Protein AF-A0A1G6CWG0-F1 (afdb_monomer)

pLDDT: mean 70.27, std 22.05, range [26.17, 96.38]

Secondary structure (DSSP, 8-state):
-HHHHHHHHHHHHHHHHHHHHHHHHHHHHHHHHHHHHHHHHHHTT--TTT--HHHHHHHHHHHHHHHHHHSPPP--GGG-S--TT------------------------S--TT--PEEPTTS-EE-TT-SB-TTT-PBPP-

Sequence (142 aa):
MKVFGTLSENFVDHLMTFFLVVGIIGVITAIAMGFACRAIVRGKGYPDNMNYGFIWGFFLGFIGLIVCLCKPVYYPPNNMYGGPGGPYYNGQPYGGQPYGGQPYYGRPFGPQPGSQDWYCSCGAANPPDTRICLYCGNTRRS

Radius of gyration: 25.75 Å; Cα contacts (8 Å, |Δi|>4): 113; chains: 1; bounding box: 68×35×73 Å

Solvent-accessible surface area (backbone atoms only — not comparable to full-atom values): 8956 Å² total; per-residue (Å²): 118,70,70,63,54,56,55,52,51,56,50,51,52,53,52,52,50,49,52,50,54,54,48,53,53,50,52,54,50,20,53,52,33,8,54,52,17,32,52,52,33,47,75,32,57,40,53,76,94,74,48,57,22,33,60,35,2,38,76,48,35,71,61,19,38,52,54,42,68,69,49,74,72,50,72,65,83,89,59,83,73,87,71,98,79,75,82,87,75,92,76,79,86,83,84,82,83,94,81,88,84,88,78,98,80,86,78,80,95,60,89,57,94,84,64,74,57,44,74,45,98,87,70,48,79,34,60,69,89,55,60,50,36,92,85,76,65,47,61,66,84,127

Foldseek 3Di:
DVVVVVVVVVVVVVVVVVCVVVVVVLQVQLQVQLVVQLVLLVLLVDDPVRRPRSVLCNPVPVRSNVVSVPDHRDDDPVPPDADPDDPDDDDDDPDDDDDDDDDDDDDHPDPDVPFPWDADPSRDTHGPPDQAPPRPRDGDDD

Mean predicted aligned error: 17.62 Å

Structure (mmCIF, N/CA/C/O backbone):
data_AF-A0A1G6CWG0-F1
#
_entry.id   AF-A0A1G6CWG0-F1
#
loop_
_atom_site.group_PDB
_atom_site.id
_atom_site.type_symbol
_atom_site.label_atom_id
_atom_site.label_alt_id
_atom_site.label_comp_id
_atom_site.label_asym_id
_atom_site.label_entity_id
_atom_site.label_seq_id
_atom_site.pdbx_PDB_ins_code
_atom_site.Cartn_x
_atom_site.Cartn_y
_atom_site.Cartn_z
_atom_site.occupancy
_atom_site.B_iso_or_equiv
_atom_site.auth_seq_id
_atom_site.auth_comp_id
_atom_site.auth_asym_id
_atom_site.auth_atom_id
_atom_site.pdbx_PDB_model_num
ATOM 1 N N . MET A 1 1 ? -34.241 2.742 39.035 1.00 57.12 1 MET A N 1
ATOM 2 C CA . MET A 1 1 ? -33.623 3.721 38.107 1.00 57.12 1 MET A CA 1
ATOM 3 C C . MET A 1 1 ? -32.105 3.562 37.957 1.00 57.12 1 MET A C 1
ATOM 5 O O . MET A 1 1 ? -31.639 3.719 36.843 1.00 57.12 1 MET A O 1
ATOM 9 N N . LYS A 1 2 ? -31.331 3.174 38.989 1.00 58.34 2 LYS A N 1
ATOM 10 C CA . LYS A 1 2 ? -29.860 2.992 38.879 1.00 58.34 2 LYS A CA 1
ATOM 11 C C . LYS A 1 2 ? -29.395 1.917 37.873 1.00 58.34 2 LYS A C 1
ATOM 13 O O . LYS A 1 2 ? -28.385 2.110 37.218 1.00 58.34 2 LYS A O 1
ATOM 18 N N . VAL A 1 3 ? -30.163 0.836 37.703 1.00 62.06 3 VAL A N 1
ATOM 19 C CA . VAL A 1 3 ? -29.828 -0.284 36.795 1.00 62.06 3 VAL A CA 1
ATOM 20 C C . VAL A 1 3 ? -29.830 0.125 35.313 1.00 62.06 3 VAL A C 1
ATOM 22 O O . VAL A 1 3 ? -29.043 -0.392 34.529 1.00 62.06 3 VAL A O 1
ATOM 25 N N . PHE A 1 4 ? -30.680 1.081 34.921 1.00 61.00 4 PHE A N 1
ATOM 26 C CA . PHE A 1 4 ? -30.731 1.564 33.537 1.00 61.00 4 PHE A CA 1
ATOM 27 C C . PHE A 1 4 ? -29.535 2.462 33.187 1.00 61.00 4 PHE A C 1
ATOM 29 O O . PHE A 1 4 ? -29.059 2.399 32.061 1.00 61.00 4 PHE A O 1
ATOM 36 N N . GLY A 1 5 ? -29.010 3.228 34.153 1.00 66.69 5 GLY A N 1
ATOM 37 C CA . GLY A 1 5 ? -27.812 4.056 33.957 1.00 66.69 5 GLY A CA 1
ATOM 38 C C . GLY A 1 5 ? -26.545 3.220 33.769 1.00 66.69 5 GLY A C 1
ATOM 39 O O . GLY A 1 5 ? -25.794 3.436 32.822 1.00 66.69 5 GLY A O 1
ATOM 40 N N . THR A 1 6 ? -26.364 2.178 34.585 1.00 71.88 6 THR A N 1
ATOM 41 C CA . THR A 1 6 ? -25.197 1.290 34.463 1.00 71.88 6 THR A CA 1
ATOM 42 C C . THR A 1 6 ? -25.207 0.493 33.158 1.00 71.88 6 THR A C 1
ATOM 44 O O . THR A 1 6 ? -24.154 0.244 32.584 1.00 71.88 6 THR A O 1
ATOM 47 N N . LEU A 1 7 ? -26.376 0.092 32.646 1.00 68.38 7 LEU A N 1
ATOM 48 C CA . LEU A 1 7 ? -26.462 -0.604 31.355 1.00 68.38 7 LEU A CA 1
ATOM 49 C C . LEU A 1 7 ? -26.092 0.308 30.175 1.00 68.38 7 LEU A C 1
ATOM 51 O O . LEU A 1 7 ? -25.404 -0.147 29.263 1.00 68.38 7 LEU A O 1
ATOM 55 N N . SER A 1 8 ? -26.506 1.581 30.196 1.00 81.06 8 SER A N 1
ATOM 56 C CA . SER A 1 8 ? -26.149 2.527 29.132 1.00 81.06 8 SER A CA 1
ATOM 57 C C . SER A 1 8 ? -24.663 2.884 29.126 1.00 81.06 8 SER A C 1
ATOM 59 O O . SER A 1 8 ? -24.083 2.993 28.052 1.00 81.06 8 SER A O 1
ATOM 61 N N . GLU A 1 9 ? -24.036 3.020 30.296 1.00 81.56 9 GLU A N 1
ATOM 62 C CA . GLU A 1 9 ? -22.608 3.357 30.406 1.00 81.56 9 GLU A CA 1
ATOM 63 C C . GLU A 1 9 ? -21.724 2.227 29.859 1.00 81.56 9 GLU A C 1
ATOM 65 O O . GLU A 1 9 ? -20.934 2.453 28.944 1.00 81.56 9 GLU A O 1
ATOM 70 N N . ASN A 1 10 ? -21.957 0.983 30.296 1.00 84.06 10 ASN A N 1
ATOM 71 C CA . ASN A 1 10 ? -21.221 -0.182 29.788 1.00 84.06 10 ASN A CA 1
ATOM 72 C C . ASN A 1 10 ? -21.396 -0.370 28.270 1.00 84.06 10 ASN A C 1
ATOM 74 O O . ASN A 1 10 ? -20.464 -0.764 27.570 1.00 84.06 10 ASN A O 1
ATOM 78 N N . PHE A 1 11 ? -22.590 -0.089 27.739 1.00 87.50 11 PHE A N 1
ATOM 79 C CA . PHE A 1 11 ? -22.840 -0.173 26.301 1.00 87.50 11 PHE A CA 1
ATOM 80 C C . PHE A 1 11 ? -22.026 0.860 25.509 1.00 87.50 11 PHE A C 1
ATOM 82 O O . PHE A 1 11 ? -21.415 0.510 24.497 1.00 87.50 11 PHE A O 1
ATOM 89 N N . VAL A 1 12 ? -21.990 2.115 25.968 1.00 89.38 12 VAL A N 1
ATOM 90 C CA . VAL A 1 12 ? -21.216 3.181 25.313 1.00 89.38 12 VAL A CA 1
ATOM 91 C C . VAL A 1 12 ? -19.720 2.872 25.368 1.00 89.38 12 VAL A C 1
ATOM 93 O O . VAL A 1 12 ? -19.049 2.993 24.344 1.00 89.38 12 VAL A O 1
ATOM 96 N N . ASP A 1 13 ? -19.209 2.387 26.498 1.00 89.75 13 ASP A N 1
ATOM 97 C CA . ASP A 1 13 ? -17.791 2.038 26.644 1.00 89.75 13 ASP A CA 1
ATOM 98 C C . ASP A 1 13 ? -17.370 0.899 25.706 1.00 89.75 13 ASP A C 1
ATOM 100 O O . ASP A 1 13 ? -16.331 0.976 25.038 1.00 89.75 13 ASP A O 1
ATOM 104 N N . HIS A 1 14 ? -18.195 -0.145 25.586 1.00 90.56 14 HIS A N 1
ATOM 105 C CA . HIS A 1 14 ? -17.943 -1.239 24.647 1.00 90.56 14 HIS A CA 1
ATOM 106 C C . HIS A 1 14 ? -18.012 -0.784 23.190 1.00 90.56 14 HIS A C 1
ATOM 108 O O . HIS A 1 14 ? -17.185 -1.204 22.378 1.00 90.56 14 HIS A O 1
ATOM 114 N N . LEU A 1 15 ? -18.952 0.101 22.859 1.00 92.50 15 LEU A N 1
ATOM 115 C CA . LEU A 1 15 ? -19.076 0.669 21.522 1.00 92.50 15 LEU A CA 1
ATOM 116 C C . LEU A 1 15 ? -17.854 1.530 21.157 1.00 92.50 15 LEU A C 1
ATOM 118 O O . LEU A 1 15 ? -17.292 1.377 20.072 1.00 92.50 15 LEU A O 1
ATOM 122 N N . MET A 1 16 ? -17.396 2.389 22.071 1.00 91.88 16 MET A N 1
ATOM 123 C CA . MET A 1 16 ? -16.196 3.213 21.869 1.00 91.88 16 MET A CA 1
ATOM 124 C C . MET A 1 16 ? -14.938 2.354 21.740 1.00 91.88 16 MET A C 1
ATOM 126 O O . MET A 1 16 ? -14.128 2.566 20.835 1.00 91.88 16 MET A O 1
ATOM 130 N N . THR A 1 17 ? -14.804 1.337 22.593 1.00 92.88 17 THR A N 1
ATOM 131 C CA . THR A 1 17 ? -13.696 0.374 22.533 1.00 92.88 17 THR A CA 1
ATOM 132 C C . THR A 1 17 ? -13.689 -0.377 21.203 1.00 92.88 17 THR A C 1
ATOM 134 O O . THR A 1 17 ? -12.634 -0.531 20.588 1.00 92.88 17 THR A O 1
ATOM 137 N N . PHE A 1 18 ? -14.856 -0.799 20.711 1.00 95.06 18 PHE A N 1
ATOM 138 C CA . PHE A 1 18 ? -14.983 -1.454 19.412 1.00 95.06 18 PHE A CA 1
ATOM 139 C C . PHE A 1 18 ? -14.497 -0.554 18.268 1.00 95.06 18 PHE A C 1
ATOM 141 O O . PHE A 1 18 ? -13.655 -0.978 17.475 1.00 95.06 18 PHE A O 1
ATOM 148 N N . PHE A 1 19 ? -14.958 0.700 18.208 1.00 95.31 19 PHE A N 1
ATOM 149 C CA . PHE A 1 19 ? -14.512 1.642 17.177 1.00 95.31 19 PHE A CA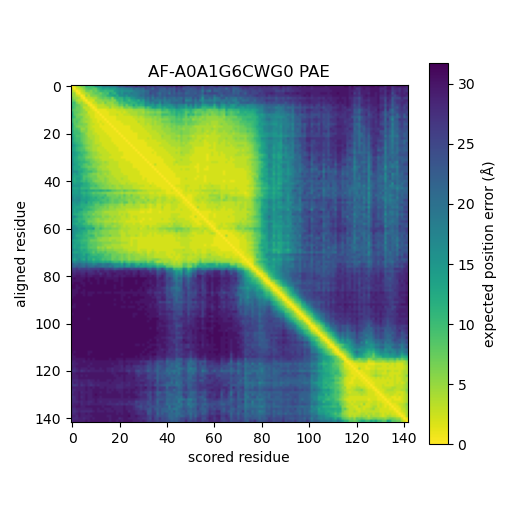 1
ATOM 150 C C . PHE A 1 19 ? -13.015 1.938 17.254 1.00 95.31 19 PHE A C 1
ATOM 152 O O . PHE A 1 19 ? -12.359 2.021 16.216 1.00 95.31 19 PHE A O 1
ATOM 159 N N . LEU A 1 20 ? -12.464 2.048 18.463 1.00 94.88 20 LEU A N 1
ATOM 160 C CA . LEU A 1 20 ? -11.034 2.254 18.671 1.00 94.88 20 LEU A CA 1
ATOM 161 C C . LEU A 1 20 ? -10.230 1.067 18.127 1.00 94.88 20 LEU A C 1
ATOM 163 O O . LEU A 1 20 ? -9.307 1.262 17.335 1.00 94.88 20 LEU A O 1
ATOM 167 N N . VAL A 1 21 ? -10.597 -0.162 18.498 1.00 96.12 21 VAL A N 1
ATOM 168 C CA . VAL A 1 21 ? -9.895 -1.377 18.053 1.00 96.12 21 VAL A CA 1
ATOM 169 C C . VAL A 1 21 ? -9.982 -1.537 16.534 1.00 96.12 21 VAL A C 1
ATOM 171 O O . VAL A 1 21 ? -8.957 -1.738 15.879 1.00 96.12 21 VAL A O 1
ATOM 174 N N . VAL A 1 22 ? -11.177 -1.392 15.954 1.00 95.94 22 VAL A N 1
ATOM 175 C CA . VAL A 1 22 ? -11.373 -1.464 14.496 1.00 95.94 22 VAL A CA 1
ATOM 176 C C . VAL A 1 22 ? -10.595 -0.356 13.783 1.00 95.94 22 VAL A C 1
ATOM 178 O O . VAL A 1 22 ? -9.967 -0.614 12.756 1.00 95.94 22 VAL A O 1
ATOM 181 N N . GLY A 1 23 ? -10.571 0.854 14.345 1.00 94.62 23 GLY A N 1
ATOM 182 C CA . GLY A 1 23 ? -9.798 1.978 13.825 1.00 94.62 23 GLY A CA 1
ATOM 183 C C . GLY A 1 23 ? -8.298 1.688 13.782 1.00 94.62 23 GLY A C 1
ATOM 184 O O . GLY A 1 23 ? -7.671 1.873 12.739 1.00 94.62 23 GLY A O 1
ATOM 185 N N . ILE A 1 24 ? -7.724 1.163 14.870 1.00 96.25 24 ILE A N 1
ATOM 186 C CA . ILE A 1 24 ? -6.301 0.788 14.926 1.00 96.25 24 ILE A CA 1
ATOM 187 C C . ILE A 1 24 ? -5.977 -0.285 13.882 1.00 96.25 24 ILE A C 1
ATOM 189 O O . ILE A 1 24 ? -5.016 -0.134 13.124 1.00 96.25 24 ILE A O 1
ATOM 193 N N . ILE A 1 25 ? -6.784 -1.347 13.805 1.00 96.19 25 ILE A N 1
ATOM 194 C CA . ILE A 1 25 ? -6.591 -2.421 12.819 1.00 96.19 25 ILE A CA 1
ATOM 195 C C . ILE A 1 25 ? -6.664 -1.860 11.392 1.00 96.19 25 ILE A C 1
ATOM 197 O O . ILE A 1 25 ? -5.835 -2.207 10.544 1.00 96.19 25 ILE A O 1
ATOM 201 N N . GLY A 1 26 ? -7.611 -0.954 11.134 1.00 94.00 26 GLY A N 1
ATOM 202 C CA . GLY A 1 26 ? -7.754 -0.265 9.854 1.00 94.00 26 GLY A CA 1
ATOM 203 C C . GLY A 1 26 ? -6.507 0.532 9.474 1.00 94.00 26 GLY A C 1
ATOM 204 O O . GLY A 1 26 ? -6.001 0.382 8.362 1.00 94.00 26 GLY A O 1
ATOM 205 N N . VAL A 1 27 ? -5.952 1.311 10.408 1.00 94.81 27 VAL A N 1
ATOM 206 C CA . VAL A 1 27 ? -4.726 2.098 10.187 1.00 94.81 27 VAL A CA 1
ATOM 207 C C . VAL A 1 27 ? -3.523 1.198 9.907 1.00 94.81 27 VAL A C 1
ATOM 209 O O . VAL A 1 27 ? -2.789 1.442 8.949 1.00 94.81 27 VAL A O 1
ATOM 212 N N . ILE A 1 28 ? -3.331 0.131 10.689 1.00 96.38 28 ILE A N 1
ATOM 213 C CA . ILE A 1 28 ? -2.234 -0.827 10.468 1.00 96.38 28 ILE A CA 1
ATOM 214 C C . ILE A 1 28 ? -2.352 -1.455 9.074 1.00 96.38 28 ILE A C 1
ATOM 216 O O . ILE A 1 28 ? -1.370 -1.522 8.331 1.00 96.38 28 ILE A O 1
ATOM 220 N N . THR A 1 29 ? -3.564 -1.863 8.694 1.00 94.38 29 THR A N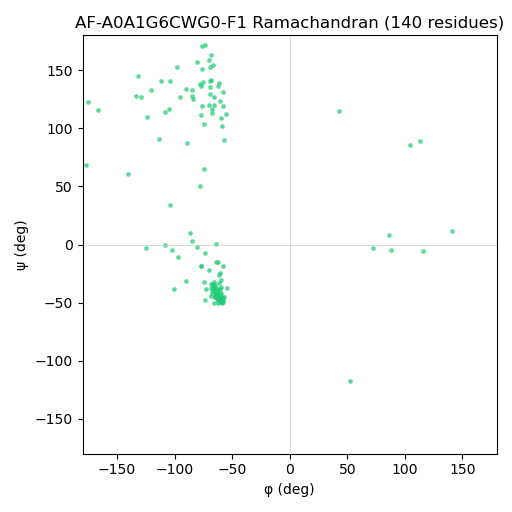 1
ATOM 221 C CA . THR A 1 29 ? -3.838 -2.465 7.383 1.00 94.38 29 THR A CA 1
ATOM 222 C C . THR A 1 29 ? -3.572 -1.477 6.245 1.00 94.38 29 THR A C 1
ATOM 224 O O . THR A 1 29 ? -2.940 -1.846 5.254 1.00 94.38 29 THR A O 1
ATOM 227 N N . ALA A 1 30 ? -3.979 -0.214 6.394 1.00 93.38 30 ALA A N 1
ATOM 228 C CA . ALA A 1 30 ? -3.718 0.845 5.419 1.00 93.38 30 ALA A CA 1
ATOM 229 C C . ALA A 1 30 ? -2.213 1.095 5.227 1.00 93.38 30 ALA A C 1
ATOM 231 O O . ALA A 1 30 ? -1.731 1.181 4.095 1.00 93.38 30 ALA A O 1
ATOM 232 N N . ILE A 1 31 ? -1.441 1.143 6.317 1.00 96.19 31 ILE A N 1
ATOM 233 C CA . ILE A 1 31 ? 0.020 1.298 6.260 1.00 96.19 31 ILE A CA 1
ATOM 234 C C . ILE A 1 31 ? 0.661 0.104 5.538 1.00 96.19 31 ILE A C 1
ATOM 236 O O . ILE A 1 31 ? 1.472 0.300 4.627 1.00 96.19 31 ILE A O 1
ATOM 240 N N . ALA A 1 32 ? 0.277 -1.125 5.898 1.00 95.50 32 ALA A N 1
ATOM 241 C CA . ALA A 1 32 ? 0.789 -2.341 5.267 1.00 95.50 32 ALA A CA 1
ATOM 242 C C . ALA A 1 32 ? 0.487 -2.375 3.757 1.00 95.50 32 ALA A C 1
ATOM 244 O O . ALA A 1 32 ? 1.386 -2.626 2.949 1.00 95.50 32 ALA A O 1
ATOM 245 N N . MET A 1 33 ? -0.748 -2.043 3.363 1.00 93.69 33 MET A N 1
ATOM 246 C CA . MET A 1 33 ? -1.151 -1.959 1.955 1.00 93.69 33 MET A CA 1
ATOM 247 C C . MET A 1 33 ? -0.397 -0.864 1.196 1.00 93.69 33 MET A C 1
ATOM 249 O O . MET A 1 33 ? 0.004 -1.081 0.049 1.00 93.69 33 MET A O 1
ATOM 253 N N . GLY A 1 34 ? -0.133 0.282 1.828 1.00 92.69 34 GLY A N 1
ATOM 254 C CA . GLY A 1 34 ? 0.708 1.332 1.258 1.00 92.69 34 GLY A CA 1
ATOM 255 C C . GLY A 1 34 ? 2.116 0.826 0.927 1.00 92.69 34 GLY A C 1
ATOM 256 O O . GLY A 1 34 ? 2.602 0.997 -0.196 1.00 92.69 34 GLY A O 1
ATOM 257 N N . PHE A 1 35 ? 2.779 0.144 1.863 1.00 94.75 35 PHE A N 1
ATOM 258 C CA . PHE A 1 35 ? 4.108 -0.421 1.601 1.00 94.75 35 PHE A CA 1
ATOM 259 C C . PHE A 1 35 ? 4.089 -1.507 0.518 1.00 94.75 35 PHE A C 1
ATOM 261 O O . PHE A 1 35 ? 4.963 -1.499 -0.354 1.00 94.75 35 PHE A O 1
ATOM 268 N N . ALA A 1 36 ? 3.078 -2.381 0.512 1.00 94.12 36 ALA A N 1
ATOM 269 C CA . ALA A 1 36 ? 2.918 -3.409 -0.517 1.00 94.12 36 ALA A CA 1
ATOM 270 C C . ALA A 1 36 ? 2.764 -2.795 -1.920 1.00 94.12 36 ALA A C 1
ATOM 272 O O . ALA A 1 36 ? 3.487 -3.156 -2.851 1.00 94.12 36 ALA A O 1
ATOM 273 N N . CYS A 1 37 ? 1.890 -1.799 -2.068 1.00 93.69 37 CYS A N 1
ATOM 274 C CA . CYS A 1 37 ? 1.674 -1.111 -3.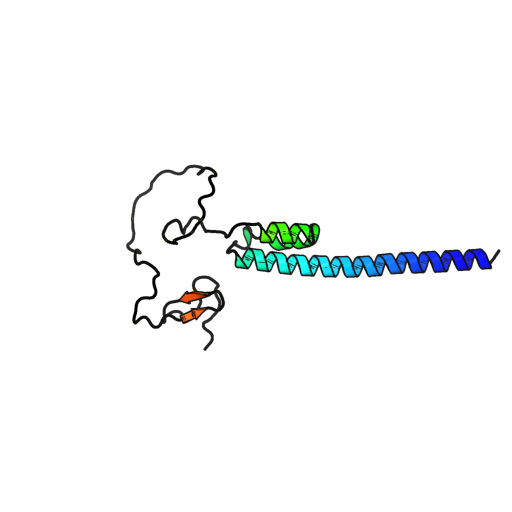339 1.00 93.69 37 CYS A CA 1
ATOM 275 C C . CYS A 1 37 ? 2.922 -0.347 -3.805 1.00 93.69 37 CYS A C 1
ATOM 277 O O . CYS A 1 37 ? 3.273 -0.395 -4.987 1.00 93.69 37 CYS A O 1
ATOM 279 N N . ARG A 1 38 ? 3.650 0.305 -2.886 1.00 88.75 38 ARG A N 1
ATOM 280 C CA . ARG A 1 38 ? 4.943 0.941 -3.194 1.00 88.75 38 ARG A CA 1
ATOM 281 C C . ARG A 1 38 ? 5.944 -0.075 -3.741 1.00 88.75 38 ARG A C 1
ATOM 283 O O . ARG A 1 38 ? 6.596 0.213 -4.744 1.00 88.75 38 ARG A O 1
ATOM 290 N N . ALA A 1 39 ? 6.052 -1.249 -3.118 1.00 89.06 39 ALA A N 1
ATOM 291 C CA . ALA A 1 39 ? 6.951 -2.310 -3.564 1.00 89.06 39 ALA A CA 1
ATOM 292 C C . ALA A 1 39 ? 6.584 -2.822 -4.968 1.00 89.06 39 ALA A C 1
ATOM 294 O O . ALA A 1 39 ? 7.465 -2.927 -5.820 1.00 89.06 39 ALA A O 1
ATOM 295 N N . ILE A 1 40 ? 5.294 -3.042 -5.245 1.00 87.31 40 ILE A N 1
ATOM 296 C CA . ILE A 1 40 ? 4.806 -3.471 -6.569 1.00 87.31 40 ILE A CA 1
ATOM 297 C C . ILE A 1 40 ? 5.164 -2.441 -7.645 1.00 87.31 40 ILE A C 1
ATOM 299 O O . ILE A 1 40 ? 5.710 -2.790 -8.690 1.00 87.31 40 ILE A O 1
ATOM 303 N N . VAL A 1 41 ? 4.889 -1.160 -7.392 1.00 85.50 41 VAL A N 1
ATOM 304 C CA . VAL A 1 41 ? 5.158 -0.090 -8.364 1.00 85.50 41 VAL A CA 1
ATOM 305 C C . VAL A 1 41 ? 6.668 0.123 -8.547 1.00 85.50 41 VAL A C 1
ATOM 307 O O . VAL A 1 41 ? 7.112 0.351 -9.670 1.00 85.50 41 VAL A O 1
ATOM 310 N N . ARG A 1 42 ? 7.484 -0.046 -7.494 1.00 82.00 42 ARG A N 1
ATOM 311 C CA . ARG A 1 42 ? 8.957 -0.045 -7.619 1.00 82.00 42 ARG A CA 1
ATOM 312 C C . ARG A 1 42 ? 9.456 -1.220 -8.458 1.00 82.00 42 ARG A C 1
ATOM 314 O O . ARG A 1 42 ? 10.308 -1.023 -9.317 1.00 82.00 42 ARG A O 1
ATOM 321 N N . GLY A 1 43 ? 8.892 -2.414 -8.267 1.00 78.19 43 GLY A N 1
ATOM 322 C CA . GLY A 1 43 ? 9.219 -3.599 -9.067 1.00 78.19 43 GLY A CA 1
ATOM 323 C C . GLY A 1 43 ? 8.924 -3.427 -10.560 1.00 78.19 43 GLY A C 1
ATOM 324 O O . GLY A 1 43 ? 9.570 -4.053 -11.391 1.00 78.19 43 GLY A O 1
ATOM 325 N N . LYS A 1 44 ? 8.001 -2.524 -10.911 1.00 78.12 44 LYS A N 1
ATOM 326 C CA . LYS A 1 44 ? 7.674 -2.156 -12.297 1.00 78.12 44 LYS A CA 1
ATOM 327 C C . LYS A 1 44 ? 8.587 -1.081 -12.898 1.00 78.12 44 LYS A C 1
ATOM 329 O O . LYS A 1 44 ? 8.332 -0.654 -14.019 1.00 78.12 44 LYS A O 1
ATOM 334 N N . GLY A 1 45 ? 9.611 -0.630 -12.172 1.00 74.75 45 GLY A N 1
ATOM 335 C CA . GLY A 1 45 ? 10.612 0.320 -12.667 1.00 74.75 45 GLY A CA 1
ATOM 336 C C . GLY A 1 45 ? 10.239 1.798 -12.533 1.00 74.75 45 GLY A C 1
ATOM 337 O O . GLY A 1 45 ? 10.956 2.641 -13.061 1.00 74.75 45 GLY A O 1
ATOM 338 N N . TYR A 1 46 ? 9.147 2.144 -11.838 1.00 79.12 46 TYR A N 1
ATOM 339 C CA . TYR A 1 46 ? 8.774 3.551 -11.653 1.00 79.12 46 TYR A CA 1
ATOM 340 C C . TYR A 1 46 ? 9.773 4.272 -10.736 1.00 79.12 46 TYR A C 1
ATOM 342 O O . TYR A 1 46 ? 10.009 3.793 -9.618 1.00 79.12 46 TYR A O 1
ATOM 350 N N . PRO A 1 47 ? 10.301 5.441 -11.149 1.00 81.06 47 PRO A N 1
ATOM 351 C CA . PRO A 1 47 ? 11.179 6.243 -10.308 1.00 81.06 47 PRO A CA 1
ATOM 352 C C . PRO A 1 47 ? 10.409 6.802 -9.105 1.00 81.06 47 PRO A C 1
ATOM 354 O O . PRO A 1 47 ? 9.190 6.977 -9.153 1.00 81.06 47 PRO A O 1
ATOM 357 N N . ASP A 1 48 ? 11.117 7.089 -8.011 1.00 80.31 48 ASP A N 1
ATOM 358 C CA . ASP A 1 48 ? 10.496 7.457 -6.731 1.00 80.31 48 ASP A CA 1
ATOM 359 C C . ASP A 1 48 ? 9.624 8.720 -6.803 1.00 80.31 48 ASP A C 1
ATOM 361 O O . ASP A 1 48 ? 8.612 8.800 -6.112 1.00 80.31 48 ASP A O 1
ATOM 365 N N . ASN A 1 49 ? 9.949 9.667 -7.685 1.00 83.06 49 ASN A N 1
ATOM 366 C CA . ASN A 1 49 ? 9.140 10.866 -7.923 1.00 83.06 49 ASN A CA 1
ATOM 367 C C . ASN A 1 49 ? 7.804 10.583 -8.640 1.00 83.06 49 ASN A C 1
ATOM 369 O O . ASN A 1 49 ? 6.884 11.389 -8.539 1.00 83.06 49 ASN A O 1
ATOM 373 N N . MET A 1 50 ? 7.685 9.456 -9.349 1.00 78.50 50 MET A N 1
ATOM 374 C CA . MET A 1 50 ? 6.462 9.014 -10.040 1.00 78.50 50 MET A CA 1
ATOM 375 C C . MET A 1 50 ? 5.795 7.812 -9.348 1.00 78.50 50 MET A C 1
ATOM 377 O O . MET A 1 50 ? 4.762 7.306 -9.805 1.00 78.50 50 MET A O 1
ATOM 381 N N . ASN A 1 51 ? 6.376 7.325 -8.249 1.00 85.56 51 ASN A N 1
ATOM 382 C CA . ASN A 1 51 ? 5.872 6.183 -7.504 1.00 85.56 51 ASN A CA 1
ATOM 383 C C . ASN A 1 51 ? 4.877 6.619 -6.426 1.00 85.56 51 ASN A C 1
ATOM 385 O O . ASN A 1 51 ? 5.206 6.788 -5.253 1.00 85.56 51 ASN A O 1
ATOM 389 N N . TYR A 1 52 ? 3.615 6.716 -6.826 1.00 87.75 52 TYR A N 1
ATOM 390 C CA . TYR A 1 52 ? 2.509 7.003 -5.913 1.00 87.75 52 TYR A CA 1
ATOM 391 C C . TYR A 1 52 ? 1.930 5.747 -5.241 1.00 87.75 52 TYR A C 1
ATOM 393 O O . TYR A 1 52 ? 0.874 5.826 -4.616 1.00 87.75 52 TYR A O 1
ATOM 401 N N . GLY A 1 53 ? 2.582 4.581 -5.368 1.00 89.00 53 GLY A N 1
ATOM 402 C CA . GLY A 1 53 ? 2.041 3.291 -4.921 1.00 89.00 53 GLY A CA 1
ATOM 403 C C . GLY A 1 53 ? 1.616 3.291 -3.452 1.00 89.00 53 GLY A C 1
ATOM 404 O O . GLY A 1 53 ? 0.562 2.760 -3.124 1.00 89.00 53 GLY A O 1
ATOM 405 N N . PHE A 1 54 ? 2.367 3.972 -2.583 1.00 91.81 54 PHE A N 1
ATOM 406 C CA . PHE A 1 54 ? 2.008 4.094 -1.168 1.00 91.81 54 PHE A CA 1
ATOM 407 C C . PHE A 1 54 ? 0.655 4.773 -0.946 1.00 91.81 54 PHE A C 1
ATOM 409 O O . PHE A 1 54 ? -0.169 4.264 -0.195 1.00 91.81 54 PHE A O 1
ATOM 416 N N . ILE A 1 55 ? 0.412 5.893 -1.624 1.00 91.38 55 ILE A N 1
ATOM 417 C CA . ILE A 1 55 ? -0.818 6.679 -1.468 1.00 91.38 55 ILE A CA 1
ATOM 418 C C . ILE A 1 55 ? -2.017 5.890 -2.001 1.00 91.38 55 ILE A C 1
ATOM 420 O O . ILE A 1 55 ? -3.055 5.846 -1.340 1.00 91.38 55 ILE A O 1
ATOM 424 N N . TRP A 1 56 ? -1.851 5.207 -3.142 1.00 89.25 56 TRP A N 1
ATOM 425 C CA . TRP A 1 56 ? -2.882 4.318 -3.681 1.00 89.25 56 TRP A CA 1
ATOM 426 C C . TRP A 1 56 ? -3.229 3.213 -2.676 1.00 89.25 56 TRP A C 1
ATOM 428 O O . TRP A 1 56 ? -4.398 3.040 -2.347 1.00 89.25 56 TRP A O 1
ATOM 438 N N . GLY A 1 57 ? -2.233 2.514 -2.128 1.00 91.12 57 GLY A N 1
ATOM 439 C CA . GLY A 1 57 ? -2.464 1.442 -1.155 1.00 91.12 57 GLY A CA 1
ATOM 440 C C . GLY A 1 57 ? -3.027 1.912 0.190 1.00 91.12 57 GLY A C 1
ATOM 441 O O . GLY A 1 57 ? -3.854 1.218 0.772 1.00 91.12 57 GLY A O 1
ATOM 442 N N . PHE A 1 58 ? -2.624 3.086 0.677 1.00 91.88 58 PHE A N 1
ATOM 443 C CA . PHE A 1 58 ? -3.038 3.595 1.987 1.00 91.88 58 PHE A CA 1
ATOM 444 C C . PHE A 1 58 ? -4.498 4.068 2.004 1.00 91.88 58 PHE A C 1
ATOM 446 O O . PHE A 1 58 ? -5.252 3.686 2.894 1.00 91.88 58 PHE A O 1
ATOM 453 N N . PHE A 1 59 ? -4.921 4.866 1.017 1.00 90.75 59 PHE A N 1
ATOM 454 C CA . PHE A 1 59 ? -6.268 5.457 1.020 1.00 90.75 59 PHE A CA 1
ATOM 455 C C . PHE A 1 59 ? -7.326 4.591 0.336 1.00 90.75 59 PHE A C 1
ATOM 457 O O . PHE A 1 59 ? -8.488 4.627 0.731 1.00 90.75 59 PHE A O 1
ATOM 464 N N . LEU A 1 60 ? -6.950 3.813 -0.684 1.00 90.94 60 LEU A N 1
ATOM 465 C CA . LEU A 1 60 ? -7.895 2.974 -1.433 1.00 90.94 60 LEU A CA 1
ATOM 466 C C . LEU A 1 60 ? -7.827 1.498 -1.025 1.00 90.94 60 LEU A C 1
ATOM 468 O O . LEU A 1 60 ? -8.610 0.691 -1.531 1.00 90.94 60 LEU A O 1
ATOM 472 N N . GLY A 1 61 ? -6.889 1.130 -0.144 1.00 90.25 61 GLY A N 1
ATOM 473 C CA . GLY A 1 61 ? -6.721 -0.232 0.354 1.00 90.25 61 GLY A CA 1
ATOM 474 C C . GLY A 1 61 ? -6.614 -1.242 -0.788 1.00 90.25 61 GLY A C 1
ATOM 475 O O . GLY A 1 61 ? -5.720 -1.176 -1.633 1.00 90.25 61 GLY A O 1
ATOM 476 N N . PHE A 1 62 ? -7.579 -2.159 -0.841 1.00 89.38 62 PHE A N 1
ATOM 477 C CA . PHE A 1 62 ? -7.638 -3.208 -1.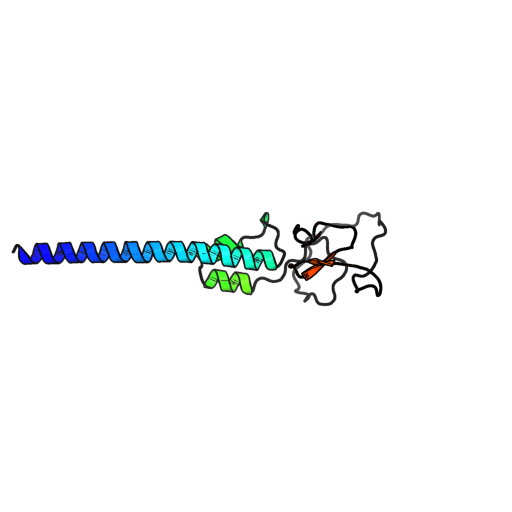856 1.00 89.38 62 PHE A CA 1
ATOM 478 C C . PHE A 1 62 ? -7.839 -2.675 -3.285 1.00 89.38 62 PHE A C 1
ATOM 480 O O . PHE A 1 62 ? -7.227 -3.182 -4.223 1.00 89.38 62 PHE A O 1
ATOM 487 N N . ILE A 1 63 ? -8.633 -1.616 -3.472 1.00 92.56 63 ILE A N 1
ATOM 488 C CA . ILE A 1 63 ? -8.807 -1.000 -4.797 1.00 92.56 63 ILE A CA 1
ATOM 489 C C . ILE A 1 63 ? -7.484 -0.383 -5.268 1.00 92.56 63 ILE A C 1
ATOM 491 O O . ILE A 1 63 ? -7.095 -0.541 -6.424 1.00 92.56 63 ILE A O 1
ATOM 495 N N . GLY A 1 64 ? -6.743 0.245 -4.353 1.00 90.75 64 GLY A N 1
ATOM 496 C CA . GLY A 1 64 ? -5.407 0.773 -4.622 1.00 90.75 64 GLY A CA 1
ATOM 497 C C . GLY A 1 64 ? -4.415 -0.305 -5.055 1.00 90.75 64 GLY A C 1
ATOM 498 O O . GLY A 1 64 ? -3.629 -0.085 -5.980 1.00 90.75 64 GLY A O 1
ATOM 499 N N . LEU A 1 65 ? -4.499 -1.491 -4.446 1.00 90.38 65 LEU A N 1
ATOM 500 C CA . LEU A 1 65 ? -3.710 -2.657 -4.837 1.00 90.38 65 LEU A CA 1
ATOM 501 C C . LEU A 1 65 ? -4.016 -3.093 -6.274 1.00 90.38 65 LEU A C 1
ATOM 503 O O . LEU A 1 65 ? -3.083 -3.263 -7.059 1.00 90.38 65 LEU A O 1
ATOM 507 N N . ILE A 1 66 ? -5.295 -3.212 -6.642 1.00 91.38 66 ILE A N 1
ATOM 508 C CA . ILE A 1 66 ? -5.702 -3.562 -8.014 1.00 91.38 66 ILE A CA 1
ATOM 509 C C . ILE A 1 66 ? -5.139 -2.545 -9.011 1.00 91.38 66 ILE A C 1
ATOM 511 O O . ILE A 1 66 ? -4.509 -2.933 -9.992 1.00 91.38 66 ILE A O 1
ATOM 515 N N . VAL A 1 67 ? -5.277 -1.245 -8.733 1.00 89.88 67 VAL A N 1
ATOM 516 C CA . VAL A 1 67 ? -4.723 -0.181 -9.589 1.00 89.88 67 VAL A CA 1
ATOM 517 C C . VAL A 1 67 ? -3.210 -0.341 -9.757 1.00 89.88 67 VAL A C 1
ATOM 519 O O . VAL A 1 67 ? -2.694 -0.273 -10.875 1.00 89.88 67 VAL A O 1
ATOM 522 N N . CYS A 1 68 ? -2.485 -0.612 -8.670 1.00 88.44 68 CYS A N 1
ATOM 523 C CA . CYS A 1 68 ? -1.040 -0.828 -8.720 1.00 88.44 68 CYS A CA 1
ATOM 524 C C . CYS A 1 68 ? -0.662 -2.086 -9.514 1.00 88.44 68 CYS A C 1
ATOM 526 O O . CYS A 1 68 ? 0.356 -2.071 -10.209 1.00 88.44 68 CYS A O 1
ATOM 528 N N . LEU A 1 69 ? -1.473 -3.147 -9.464 1.00 85.94 69 LEU A N 1
ATOM 529 C CA . LEU A 1 69 ? -1.282 -4.380 -10.236 1.00 85.94 69 LEU A CA 1
ATOM 530 C C . LEU A 1 69 ? -1.593 -4.197 -11.726 1.00 85.94 69 LEU A C 1
ATOM 532 O O . LEU A 1 69 ? -0.832 -4.697 -12.554 1.00 85.94 69 LEU A O 1
ATOM 536 N N . CYS A 1 70 ? -2.620 -3.427 -12.074 1.00 87.31 70 CYS A N 1
ATOM 537 C CA . CYS A 1 70 ? -2.983 -3.132 -13.462 1.00 87.31 70 CYS A CA 1
ATOM 538 C C . CYS A 1 70 ? -2.070 -2.087 -14.119 1.00 87.31 70 CYS A C 1
ATOM 540 O O . CYS A 1 70 ? -2.020 -1.993 -15.343 1.00 87.31 70 CYS A O 1
ATOM 542 N N . LYS A 1 71 ? -1.329 -1.301 -13.328 1.00 81.00 71 LYS A N 1
ATOM 543 C CA . LYS A 1 71 ? -0.390 -0.304 -13.855 1.00 81.00 71 LYS A CA 1
ATOM 544 C C . LYS A 1 71 ? 0.659 -0.976 -14.770 1.00 81.00 71 LYS A C 1
ATOM 546 O O . LYS A 1 71 ? 1.250 -1.970 -14.344 1.00 81.00 71 LYS A O 1
ATOM 551 N N . PRO A 1 72 ? 0.938 -0.474 -15.985 1.00 77.94 72 PRO A N 1
ATOM 552 C CA . PRO A 1 72 ? 1.913 -1.099 -16.880 1.00 77.94 72 PRO A CA 1
ATOM 553 C C . PRO A 1 72 ? 3.341 -0.970 -16.338 1.00 77.94 72 PRO A C 1
ATOM 555 O O . PRO A 1 72 ? 3.605 -0.144 -15.460 1.00 77.94 72 PRO A O 1
ATOM 558 N N . VAL A 1 73 ? 4.265 -1.774 -16.867 1.00 78.06 73 VAL A N 1
ATOM 559 C CA . VAL A 1 73 ? 5.706 -1.632 -16.600 1.00 78.06 73 VAL A CA 1
ATOM 560 C C . VAL A 1 73 ? 6.183 -0.273 -17.119 1.00 78.06 73 VAL A C 1
ATOM 562 O O . VAL A 1 73 ? 5.781 0.152 -18.202 1.00 78.06 73 VAL A O 1
ATOM 565 N N . TYR A 1 74 ? 6.996 0.431 -16.330 1.00 73.31 74 TYR A N 1
ATOM 566 C CA . TYR A 1 74 ? 7.555 1.721 -16.720 1.00 73.31 74 TYR A CA 1
ATOM 567 C C . TYR A 1 74 ? 8.816 1.518 -17.554 1.00 73.31 74 TYR A C 1
ATOM 569 O O . TYR A 1 74 ? 9.774 0.885 -17.108 1.00 73.31 74 TYR A O 1
ATOM 577 N N . TYR A 1 75 ? 8.821 2.114 -18.742 1.00 66.81 75 TYR A N 1
ATOM 578 C CA . TYR A 1 75 ? 9.999 2.214 -19.587 1.00 66.81 75 TYR A CA 1
ATOM 579 C C . TYR A 1 75 ? 10.465 3.669 -19.561 1.00 66.81 75 TYR A C 1
ATOM 581 O O . TYR A 1 75 ? 9.724 4.543 -20.019 1.00 66.81 75 TYR A O 1
ATOM 589 N N . PRO A 1 76 ? 11.650 3.962 -19.001 1.00 61.91 76 PRO A N 1
ATOM 590 C CA . PRO A 1 76 ? 12.170 5.316 -19.025 1.00 61.91 76 PRO A CA 1
ATOM 591 C C . PRO A 1 76 ? 12.362 5.754 -20.490 1.00 61.91 76 PRO A C 1
ATOM 593 O O . PRO A 1 76 ? 12.813 4.949 -21.309 1.00 61.91 76 PRO A O 1
ATOM 596 N N . PRO A 1 77 ? 12.017 7.003 -20.853 1.00 53.75 77 PRO A N 1
ATOM 597 C CA . PRO A 1 77 ? 12.057 7.496 -22.239 1.00 53.75 77 PRO A CA 1
ATOM 598 C C . PRO A 1 77 ? 13.448 7.406 -22.894 1.00 53.75 77 PRO A C 1
ATOM 600 O O . PRO A 1 77 ? 13.578 7.382 -24.113 1.00 53.75 77 PRO A O 1
ATOM 603 N N . ASN A 1 78 ? 14.491 7.275 -22.084 1.00 50.62 78 ASN A N 1
ATOM 604 C CA . ASN A 1 78 ? 15.877 7.042 -22.467 1.00 50.62 78 ASN A CA 1
ATOM 605 C C . ASN A 1 78 ? 16.158 5.602 -22.963 1.00 50.62 78 ASN A C 1
ATOM 607 O O . ASN A 1 78 ? 17.231 5.360 -23.507 1.00 50.62 78 ASN A O 1
ATOM 611 N N . ASN A 1 79 ? 15.198 4.674 -22.858 1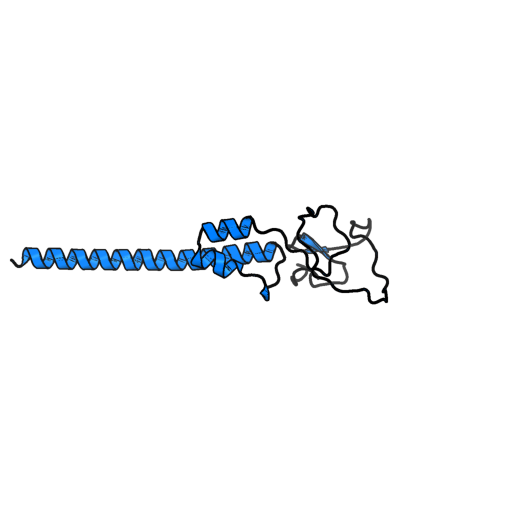.00 46.50 79 ASN A N 1
ATOM 612 C CA . ASN A 1 79 ? 15.292 3.287 -23.337 1.00 46.50 79 ASN A CA 1
ATOM 613 C C . ASN A 1 79 ? 14.507 3.046 -24.645 1.00 46.50 79 ASN A C 1
ATOM 615 O O . ASN A 1 79 ? 13.995 1.951 -24.874 1.00 46.50 79 ASN A O 1
ATOM 619 N N . MET A 1 80 ? 14.428 4.037 -25.543 1.00 41.31 80 MET A N 1
ATOM 620 C CA . MET A 1 80 ? 13.843 3.870 -26.890 1.00 41.31 80 MET A CA 1
ATOM 621 C C . MET A 1 80 ? 14.606 2.888 -27.807 1.00 41.31 80 MET A C 1
ATOM 623 O O . MET A 1 80 ? 14.176 2.656 -28.934 1.00 41.31 80 MET A O 1
ATOM 627 N N . TYR A 1 81 ? 15.696 2.268 -27.347 1.00 41.19 81 TYR A N 1
ATOM 628 C CA . TYR A 1 81 ? 16.401 1.217 -28.078 1.00 41.19 81 TYR A CA 1
ATOM 629 C C . TYR A 1 81 ? 16.526 -0.064 -27.245 1.00 41.19 81 TYR A C 1
ATOM 631 O O . TYR A 1 81 ? 17.329 -0.141 -26.322 1.00 41.19 81 TYR A O 1
ATOM 639 N N . GLY A 1 82 ? 15.788 -1.099 -27.656 1.00 44.09 82 GLY A N 1
ATOM 640 C CA . GLY A 1 82 ? 16.198 -2.491 -27.460 1.00 44.09 82 GLY A CA 1
ATOM 641 C C . GLY A 1 82 ? 15.485 -3.262 -26.350 1.00 44.09 82 GLY A C 1
ATOM 642 O O . GLY A 1 82 ? 16.017 -3.436 -25.262 1.00 44.09 82 GLY A O 1
ATOM 643 N N . GLY A 1 83 ? 14.330 -3.842 -26.674 1.00 37.06 83 GLY A N 1
ATOM 644 C CA . GLY A 1 83 ? 13.742 -4.935 -25.901 1.00 37.06 83 GLY A CA 1
ATOM 645 C C . GLY A 1 83 ? 12.604 -5.608 -26.677 1.00 37.06 83 GLY A C 1
ATOM 646 O O . GLY A 1 83 ? 11.612 -4.936 -26.963 1.00 37.06 83 GLY A O 1
ATOM 647 N N . PRO A 1 84 ? 12.712 -6.896 -27.057 1.00 36.66 84 PRO A N 1
ATOM 648 C CA . PRO A 1 84 ? 11.663 -7.577 -27.807 1.00 36.66 84 PRO A CA 1
ATOM 649 C C . PRO A 1 84 ? 10.492 -7.897 -26.868 1.00 36.66 84 PRO A C 1
ATOM 651 O O . PRO A 1 84 ? 10.576 -8.821 -26.065 1.00 36.66 84 PRO A O 1
ATOM 654 N N . GLY A 1 85 ? 9.406 -7.121 -26.952 1.00 42.16 85 GLY A N 1
ATOM 655 C CA . GLY A 1 85 ? 8.139 -7.469 -26.293 1.00 42.16 85 GLY A CA 1
ATOM 656 C C . GLY A 1 85 ? 7.335 -6.342 -25.642 1.00 42.16 85 GLY A C 1
ATOM 657 O O . GLY A 1 85 ? 6.396 -6.643 -24.912 1.00 42.16 85 GLY A O 1
ATOM 658 N N . GLY A 1 86 ? 7.652 -5.063 -25.866 1.00 41.03 86 GLY A N 1
ATOM 659 C CA . GLY A 1 86 ? 6.813 -3.971 -25.360 1.00 41.03 86 GLY A CA 1
ATOM 660 C C . GLY A 1 86 ? 5.473 -3.886 -26.112 1.00 41.03 86 GLY A C 1
ATOM 661 O O . GLY A 1 86 ? 5.497 -3.681 -27.327 1.00 41.03 86 GLY A O 1
ATOM 662 N N . PRO A 1 87 ? 4.304 -4.021 -25.453 1.00 36.94 87 PRO A N 1
ATOM 663 C CA . PRO A 1 87 ? 3.024 -3.761 -26.097 1.00 36.94 87 PRO A CA 1
ATOM 664 C C . PRO A 1 87 ? 2.925 -2.267 -26.409 1.00 36.94 87 PRO A C 1
ATOM 666 O O . PRO A 1 87 ? 2.860 -1.424 -25.515 1.00 36.94 87 PRO A O 1
ATOM 669 N N . TYR A 1 88 ? 2.920 -1.945 -27.699 1.00 37.00 88 TYR A N 1
ATOM 670 C CA . TYR A 1 88 ? 2.567 -0.630 -28.208 1.00 37.00 88 TYR A CA 1
ATOM 671 C C . TYR A 1 88 ? 1.138 -0.300 -27.762 1.00 37.00 88 TYR A C 1
ATOM 673 O O . TYR A 1 88 ? 0.178 -0.796 -28.347 1.00 37.00 88 TYR A O 1
ATOM 681 N N . TYR A 1 89 ? 0.987 0.538 -26.735 1.00 35.38 89 TYR A N 1
ATOM 682 C CA . TYR A 1 89 ? -0.272 1.230 -26.481 1.00 35.38 89 TYR A CA 1
ATOM 683 C C . TYR A 1 89 ? -0.133 2.693 -26.891 1.00 35.38 89 TYR A C 1
ATOM 685 O O . TYR A 1 89 ? 0.695 3.451 -26.392 1.00 35.38 89 TYR A O 1
ATOM 693 N N . ASN A 1 90 ? -0.944 3.013 -27.890 1.00 38.94 90 ASN A N 1
ATOM 694 C CA . ASN A 1 90 ? -1.097 4.272 -28.586 1.00 38.94 90 ASN A CA 1
ATOM 695 C C . ASN A 1 90 ? -1.530 5.390 -27.618 1.00 38.94 90 ASN A C 1
ATOM 697 O O . ASN A 1 90 ? -2.551 5.266 -26.945 1.00 38.94 90 ASN A O 1
ATOM 701 N N . GLY A 1 91 ? -0.746 6.468 -27.560 1.00 33.56 91 GLY A N 1
ATOM 702 C CA . GLY A 1 91 ? -1.023 7.652 -26.751 1.00 33.56 91 GLY A CA 1
ATOM 703 C C . GLY A 1 91 ? 0.029 8.743 -26.959 1.00 33.56 91 GLY A C 1
ATOM 704 O O . GLY A 1 91 ? 0.835 8.983 -26.075 1.00 33.56 91 GLY A O 1
ATOM 705 N N . GLN A 1 92 ? 0.031 9.327 -28.162 1.00 28.64 92 GLN A N 1
ATOM 706 C CA . GLN A 1 92 ? 0.560 10.648 -28.563 1.00 28.64 92 GLN A CA 1
ATOM 707 C C . GLN A 1 92 ? 1.940 11.118 -28.024 1.00 28.64 92 GLN A C 1
ATOM 709 O O . GLN A 1 92 ? 2.065 11.465 -26.850 1.00 28.64 92 GLN A O 1
ATOM 714 N N . PRO A 1 93 ? 2.959 11.300 -28.894 1.00 34.47 93 PRO A N 1
ATOM 715 C CA . PRO A 1 93 ? 4.180 12.007 -28.518 1.00 34.47 93 PRO A CA 1
ATOM 716 C C . PRO A 1 93 ? 3.932 13.525 -28.509 1.00 34.47 93 PRO A C 1
ATOM 718 O O . PRO A 1 93 ? 3.739 14.138 -29.560 1.00 34.47 93 PRO A O 1
ATOM 721 N N . TYR A 1 94 ? 3.951 14.148 -27.327 1.00 28.59 94 TYR A N 1
ATOM 722 C CA . TYR A 1 94 ? 4.144 15.597 -27.227 1.00 28.59 94 TYR A CA 1
ATOM 723 C C . TYR A 1 94 ? 5.566 15.934 -27.708 1.00 28.59 94 TYR A C 1
ATOM 725 O O . TYR A 1 94 ? 6.537 15.301 -27.296 1.00 28.59 94 TYR A O 1
ATOM 733 N N . GLY A 1 95 ? 5.644 16.867 -28.659 1.00 34.59 95 GLY A N 1
ATOM 734 C CA . GLY A 1 95 ? 6.752 17.039 -29.595 1.00 34.59 95 GLY A CA 1
ATOM 735 C C . GLY A 1 95 ? 8.083 17.559 -29.042 1.00 34.59 95 GLY A C 1
ATOM 736 O O . GLY A 1 95 ? 8.149 18.238 -28.021 1.00 34.59 95 GLY A O 1
ATOM 737 N N . GLY A 1 96 ? 9.139 17.282 -29.812 1.00 29.20 96 GLY A N 1
ATOM 738 C CA . GLY A 1 96 ? 10.478 17.860 -29.689 1.00 29.20 96 GLY A CA 1
ATOM 739 C C . GLY A 1 96 ? 11.389 17.386 -30.833 1.00 29.20 96 GLY A C 1
ATOM 740 O O . GLY A 1 96 ? 11.528 16.191 -31.052 1.00 29.20 96 GLY A O 1
ATOM 741 N N . GLN A 1 97 ? 11.936 18.336 -31.593 1.00 28.20 97 GLN A N 1
ATOM 742 C CA . GLN A 1 97 ? 12.688 18.217 -32.857 1.00 28.20 97 GLN A CA 1
ATOM 743 C C . GLN A 1 97 ? 14.155 17.722 -32.717 1.00 28.20 97 GLN A C 1
ATOM 745 O O . GLN A 1 97 ? 14.654 17.622 -31.597 1.00 28.20 97 GLN A O 1
ATOM 750 N N . PRO A 1 98 ? 14.859 17.402 -33.833 1.00 36.66 98 PRO A N 1
ATOM 751 C CA . PRO A 1 98 ? 16.071 16.583 -33.834 1.00 36.66 98 PRO A CA 1
ATOM 752 C C . PRO A 1 98 ? 17.329 17.414 -33.552 1.00 36.66 98 PRO A C 1
ATOM 754 O O . PRO A 1 98 ? 17.549 18.438 -34.193 1.00 36.66 98 PRO A O 1
ATOM 757 N N . TYR A 1 99 ? 18.196 16.947 -32.652 1.00 26.17 99 TYR A N 1
ATOM 758 C CA . TYR A 1 99 ? 19.552 17.483 -32.511 1.00 26.17 99 TYR A CA 1
ATOM 759 C C . TYR A 1 99 ? 20.577 16.350 -32.526 1.00 26.17 99 TYR A C 1
ATOM 761 O O . TYR A 1 99 ? 20.433 15.346 -31.832 1.00 26.17 99 TYR A O 1
ATOM 769 N N . GLY A 1 100 ? 21.552 16.504 -33.424 1.00 29.27 100 GLY A N 1
ATOM 770 C CA . GLY A 1 100 ? 22.512 15.487 -33.831 1.00 29.27 100 GLY A CA 1
ATOM 771 C C . GLY A 1 100 ? 23.603 15.155 -32.814 1.00 29.27 100 GLY A C 1
ATOM 772 O O . GLY A 1 100 ? 23.788 15.834 -31.810 1.00 29.27 100 GLY A O 1
ATOM 773 N N . GLY A 1 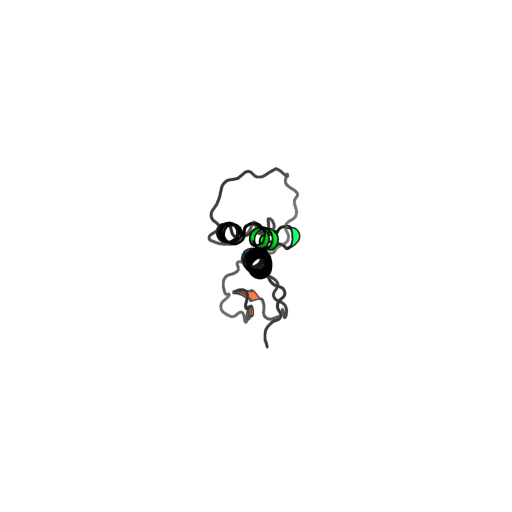101 ? 24.356 14.105 -33.156 1.00 30.61 101 GLY A N 1
ATOM 774 C CA . GLY A 1 101 ? 25.555 13.650 -32.451 1.00 30.61 101 GLY A CA 1
ATOM 775 C C . GLY A 1 101 ? 25.370 12.283 -31.790 1.00 30.61 101 GLY A C 1
ATOM 776 O O . GLY A 1 101 ? 24.986 12.198 -30.631 1.00 30.61 101 GLY A O 1
ATOM 777 N N . GLN A 1 102 ? 25.653 11.202 -32.521 1.00 34.31 102 GLN A N 1
ATOM 778 C CA . GLN A 1 102 ? 25.751 9.844 -31.970 1.00 34.31 102 GLN A CA 1
ATOM 779 C C . GLN A 1 102 ? 27.066 9.666 -31.189 1.00 34.31 102 GLN A C 1
ATOM 781 O O . GLN A 1 102 ? 28.121 10.030 -31.711 1.00 34.31 102 GLN A O 1
ATOM 786 N N . PRO A 1 103 ? 27.048 8.974 -30.036 1.00 31.72 103 PRO A N 1
ATOM 787 C CA . PRO A 1 103 ? 28.165 8.127 -29.639 1.00 31.72 103 PRO A CA 1
ATOM 788 C C . PRO A 1 103 ? 27.790 6.641 -29.663 1.00 31.72 103 PRO A C 1
ATOM 790 O O . PRO A 1 103 ? 26.701 6.208 -29.294 1.00 31.72 103 PRO A O 1
ATOM 793 N N . TYR A 1 104 ? 28.769 5.877 -30.118 1.00 33.50 104 TYR A N 1
ATOM 794 C CA . TYR A 1 104 ? 28.829 4.442 -30.349 1.00 33.50 104 TYR A CA 1
ATOM 795 C C . TYR A 1 104 ? 28.524 3.599 -29.092 1.00 33.50 104 TYR A C 1
ATOM 797 O O . TYR A 1 104 ? 29.437 3.245 -28.358 1.00 33.50 104 TYR A O 1
ATOM 805 N N . TYR A 1 105 ? 27.261 3.240 -28.841 1.00 33.31 105 TYR A N 1
ATOM 806 C CA . TYR A 1 105 ? 26.889 2.228 -27.833 1.00 33.31 105 TYR A CA 1
ATOM 807 C C . TYR A 1 105 ? 25.749 1.340 -28.343 1.00 33.31 105 TYR A C 1
ATOM 809 O O . TYR A 1 105 ? 24.652 1.288 -27.799 1.00 33.31 105 TYR A O 1
ATOM 817 N N . GLY A 1 106 ? 26.016 0.641 -29.444 1.00 39.44 106 GLY A N 1
ATOM 818 C CA . GLY A 1 106 ? 25.151 -0.411 -29.963 1.00 39.44 106 GLY A CA 1
ATOM 819 C C . GLY A 1 106 ? 25.847 -1.760 -29.867 1.00 39.44 106 GLY A C 1
ATOM 820 O O . GLY A 1 106 ? 26.523 -2.160 -30.811 1.00 39.44 106 GLY A O 1
ATOM 821 N N . ARG A 1 107 ? 25.668 -2.494 -28.764 1.00 39.38 107 ARG A N 1
ATOM 822 C CA . ARG A 1 107 ? 25.764 -3.961 -28.811 1.00 39.38 107 ARG A CA 1
ATOM 823 C C . ARG A 1 107 ? 24.586 -4.593 -28.057 1.00 39.38 107 ARG A C 1
ATOM 825 O O . ARG A 1 107 ? 24.318 -4.193 -26.929 1.00 39.38 107 ARG A O 1
ATOM 832 N N . PRO A 1 108 ? 23.855 -5.528 -28.691 1.00 40.22 108 PRO A N 1
ATOM 833 C CA . PRO A 1 108 ? 22.623 -6.102 -28.159 1.00 40.22 108 PRO A CA 1
ATOM 834 C C . PRO A 1 108 ? 22.880 -6.990 -26.933 1.00 40.22 108 PRO A C 1
ATOM 836 O O . PRO A 1 108 ? 23.791 -7.818 -26.929 1.00 40.22 108 PRO A O 1
ATOM 839 N N . PHE A 1 109 ? 22.034 -6.820 -25.913 1.00 46.97 109 PHE A N 1
ATOM 840 C CA . PHE A 1 109 ? 21.994 -7.577 -24.658 1.00 46.97 109 PHE A CA 1
ATOM 841 C C . PHE A 1 109 ? 21.413 -8.987 -24.862 1.00 46.97 109 PHE A C 1
ATOM 843 O O . PHE A 1 109 ? 20.336 -9.316 -24.369 1.00 46.97 109 PHE A O 1
ATOM 850 N N . GLY A 1 110 ? 22.112 -9.820 -25.629 1.00 44.00 110 GLY A N 1
ATOM 851 C CA . GLY A 1 110 ? 21.991 -11.275 -25.528 1.00 44.00 110 GLY A CA 1
ATOM 852 C C . GLY A 1 110 ? 23.133 -11.818 -24.664 1.00 44.00 110 GLY A C 1
ATOM 853 O O . GLY A 1 110 ? 24.190 -11.182 -24.634 1.00 44.00 110 GLY A O 1
ATOM 854 N N . PRO A 1 111 ? 22.969 -12.964 -23.976 1.00 39.28 111 PRO A N 1
ATOM 855 C CA . PRO A 1 111 ? 24.091 -13.627 -23.320 1.00 39.28 111 PRO A CA 1
ATOM 856 C C . PRO A 1 111 ? 25.171 -13.878 -24.374 1.00 39.28 111 PRO A C 1
ATOM 858 O O . PRO A 1 111 ? 24.957 -14.63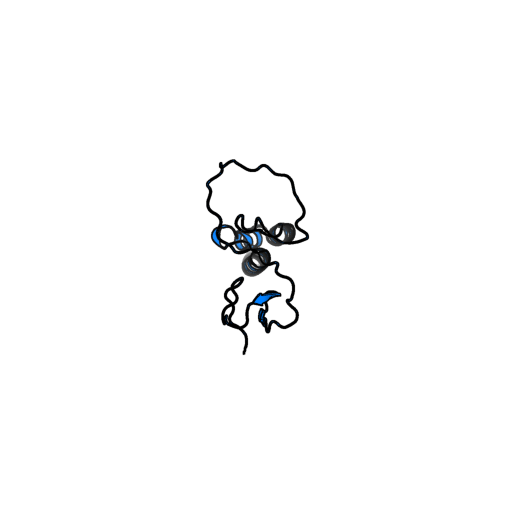0 -25.327 1.00 39.28 111 PRO A O 1
ATOM 861 N N . GLN A 1 112 ? 26.306 -13.193 -24.250 1.00 44.59 112 GLN A N 1
ATOM 862 C CA . GLN A 1 112 ? 27.444 -13.442 -25.120 1.00 44.59 112 GLN A CA 1
ATOM 863 C C . GLN A 1 112 ? 28.083 -14.742 -24.625 1.00 44.59 112 GLN A C 1
ATOM 865 O O . GLN A 1 112 ? 28.479 -14.817 -23.461 1.00 44.59 112 GLN A O 1
ATOM 870 N N . PRO A 1 113 ? 28.149 -15.801 -25.451 1.00 36.84 113 PRO A N 1
ATOM 871 C CA . PRO A 1 113 ? 28.762 -17.053 -25.032 1.00 36.84 113 PRO A CA 1
ATOM 872 C C . PRO A 1 113 ? 30.228 -16.778 -24.671 1.00 36.84 113 PRO A C 1
ATOM 874 O O . PRO A 1 113 ? 31.032 -16.472 -25.549 1.00 36.84 113 PRO A O 1
ATOM 877 N N . GLY A 1 114 ? 30.556 -16.826 -23.377 1.00 49.97 114 GLY A N 1
ATOM 878 C CA . GLY A 1 114 ? 31.902 -16.560 -22.859 1.00 49.97 114 GLY A CA 1
ATOM 879 C C . GLY A 1 114 ? 32.056 -15.333 -21.949 1.00 49.97 114 GLY A C 1
ATOM 880 O O . GLY A 1 114 ? 33.141 -15.165 -21.393 1.00 49.97 114 GLY A O 1
ATOM 881 N N . SER A 1 115 ? 31.026 -14.501 -21.739 1.00 55.34 115 SER A N 1
ATOM 882 C CA . SER A 1 115 ? 31.089 -13.412 -20.748 1.00 55.34 115 SER A CA 1
ATOM 883 C C . SER A 1 115 ? 30.718 -13.910 -19.341 1.00 55.34 115 SER A C 1
ATOM 885 O O . SER A 1 115 ? 29.684 -14.544 -19.138 1.00 55.34 115 SER A O 1
ATOM 887 N N . GLN A 1 116 ? 31.571 -13.646 -18.340 1.00 64.06 116 GLN A N 1
ATOM 888 C CA . GLN A 1 116 ? 31.313 -13.961 -16.921 1.00 64.06 116 GLN A CA 1
ATOM 889 C C . GLN A 1 116 ? 30.366 -12.935 -16.274 1.00 64.06 116 GLN A C 1
ATOM 891 O O . GLN A 1 116 ? 30.665 -12.358 -15.226 1.00 64.06 116 GLN A O 1
ATOM 896 N N . ASP A 1 117 ? 29.233 -12.668 -16.912 1.00 71.81 117 ASP A N 1
ATOM 897 C CA . ASP A 1 117 ? 28.257 -11.713 -16.396 1.00 71.81 117 ASP A CA 1
ATOM 898 C C . ASP A 1 117 ? 27.594 -12.274 -15.127 1.00 71.81 117 ASP A C 1
ATOM 900 O O . ASP A 1 117 ? 27.303 -13.471 -15.030 1.00 71.81 117 ASP A O 1
ATOM 904 N N . TRP A 1 118 ? 27.360 -11.421 -14.126 1.00 78.00 118 TRP A N 1
ATOM 905 C CA . TRP A 1 118 ? 26.689 -11.822 -12.889 1.00 78.00 118 TRP A CA 1
ATOM 906 C C . TRP A 1 118 ? 25.241 -11.337 -12.868 1.00 78.00 118 TRP A C 1
ATOM 908 O O . TRP A 1 118 ? 24.918 -10.216 -13.267 1.00 78.00 118 TRP A O 1
ATOM 918 N N . TYR A 1 119 ? 24.354 -12.190 -12.361 1.00 79.81 119 TYR A N 1
ATOM 919 C CA . TYR A 1 119 ? 22.927 -11.900 -12.287 1.00 79.81 119 TYR A CA 1
ATOM 920 C C . TYR A 1 119 ? 22.562 -11.336 -10.919 1.00 79.81 119 TYR A C 1
ATOM 922 O O . TYR A 1 119 ? 22.868 -11.913 -9.874 1.00 79.81 119 TYR A O 1
ATOM 930 N N . CYS A 1 120 ? 21.901 -10.183 -10.925 1.00 78.25 120 CYS A N 1
ATOM 931 C CA . CYS A 1 120 ? 21.392 -9.554 -9.719 1.00 78.25 120 CYS A CA 1
ATOM 932 C C . CYS A 1 120 ? 20.061 -10.189 -9.291 1.00 78.25 120 CYS A C 1
ATOM 934 O O . CYS A 1 120 ? 19.305 -10.700 -10.113 1.00 78.25 120 CYS A O 1
ATOM 936 N N . SER A 1 121 ? 19.714 -10.079 -8.007 1.00 74.31 121 SER A N 1
ATOM 937 C CA . SER A 1 121 ? 18.424 -10.535 -7.472 1.00 74.31 121 SER A CA 1
ATOM 938 C C . SER A 1 121 ? 17.210 -9.810 -8.068 1.00 74.31 121 SER A C 1
ATOM 940 O O . SER A 1 121 ? 16.090 -10.277 -7.905 1.00 74.31 121 SER A O 1
ATOM 942 N N . CYS A 1 122 ? 17.412 -8.673 -8.743 1.00 65.81 122 CYS A N 1
ATOM 943 C CA . CYS A 1 122 ? 16.374 -8.007 -9.534 1.00 65.81 122 CYS A CA 1
ATOM 944 C C . CYS A 1 122 ? 16.174 -8.627 -10.933 1.00 65.81 122 CYS A C 1
ATOM 946 O O . CYS A 1 122 ? 15.333 -8.148 -11.685 1.00 65.81 122 CYS A O 1
ATOM 948 N N . GLY A 1 123 ? 16.959 -9.648 -11.296 1.00 65.94 123 GLY A N 1
ATOM 949 C CA . GLY A 1 123 ? 16.929 -10.313 -12.600 1.00 65.94 123 GLY A CA 1
ATOM 950 C C . GLY A 1 123 ? 17.826 -9.681 -13.670 1.00 65.94 123 GLY A C 1
ATOM 951 O O . GLY A 1 123 ? 17.940 -10.236 -14.758 1.00 65.94 123 GLY A O 1
ATOM 952 N N . ALA A 1 124 ? 18.487 -8.553 -13.387 1.00 70.88 124 ALA A N 1
ATOM 953 C CA . ALA A 1 124 ? 19.378 -7.898 -14.346 1.00 70.88 124 ALA A CA 1
ATOM 954 C C . ALA A 1 124 ? 20.738 -8.608 -14.451 1.00 70.88 124 ALA A C 1
ATOM 956 O O . A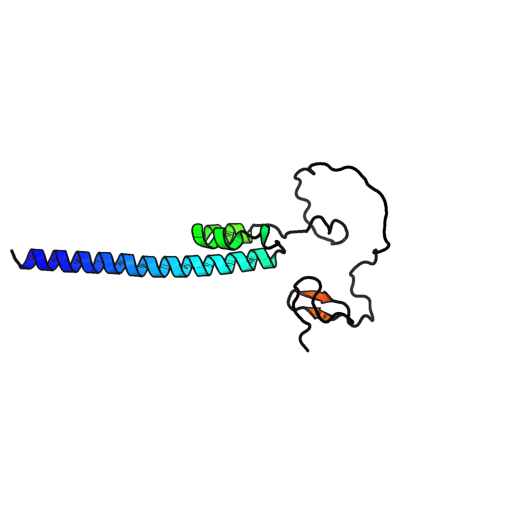LA A 1 124 ? 21.353 -8.926 -13.429 1.00 70.88 124 ALA A O 1
ATOM 957 N N . ALA A 1 125 ? 21.231 -8.784 -15.678 1.00 74.00 125 ALA A N 1
ATOM 958 C CA . ALA A 1 125 ? 22.616 -9.158 -15.947 1.00 74.00 125 ALA A CA 1
ATOM 959 C C . ALA A 1 125 ? 23.525 -7.930 -15.808 1.00 74.00 125 ALA A C 1
ATOM 961 O O . ALA A 1 125 ? 23.169 -6.834 -16.246 1.00 74.00 125 ALA A O 1
ATOM 962 N N . ASN A 1 126 ? 24.686 -8.106 -15.186 1.00 75.19 126 ASN A N 1
ATOM 963 C CA . ASN A 1 126 ? 25.669 -7.048 -14.982 1.00 75.19 126 ASN A CA 1
ATOM 964 C C . ASN A 1 126 ? 27.054 -7.556 -15.398 1.00 75.19 126 ASN A C 1
ATOM 966 O O . ASN A 1 126 ? 27.358 -8.734 -15.177 1.00 75.19 126 ASN A O 1
ATOM 970 N N . PRO A 1 127 ? 27.904 -6.687 -15.964 1.00 74.75 127 PRO A N 1
ATOM 971 C CA . PRO A 1 127 ? 29.230 -7.088 -16.404 1.00 74.75 127 PRO A CA 1
ATOM 972 C C . PRO A 1 127 ? 30.147 -7.412 -15.203 1.00 74.75 127 PRO A C 1
ATOM 974 O O . PRO A 1 127 ? 29.931 -6.901 -14.093 1.00 74.75 127 PRO A O 1
ATOM 977 N N . PRO A 1 128 ? 31.157 -8.285 -15.388 1.00 74.69 128 PRO A N 1
ATOM 978 C CA . PRO A 1 128 ? 31.978 -8.847 -14.307 1.00 74.69 128 PRO A CA 1
ATOM 979 C C . PRO A 1 128 ? 32.778 -7.816 -13.502 1.00 74.69 128 PRO A C 1
ATOM 981 O O . PRO A 1 128 ? 33.100 -8.066 -12.339 1.00 74.69 128 PRO A O 1
ATOM 984 N N . ASP A 1 129 ? 33.099 -6.681 -14.114 1.00 75.06 129 ASP A N 1
ATOM 985 C CA . ASP A 1 129 ? 33.861 -5.561 -13.555 1.00 75.06 129 ASP A CA 1
ATOM 986 C C . ASP A 1 129 ? 33.034 -4.677 -12.606 1.00 75.06 129 ASP A C 1
ATOM 988 O O . ASP A 1 129 ? 33.588 -3.963 -11.766 1.00 75.06 129 ASP A O 1
ATOM 992 N N . THR A 1 130 ? 31.704 -4.761 -12.673 1.00 69.31 130 THR A N 1
ATOM 993 C CA . THR A 1 130 ? 30.811 -3.989 -11.804 1.00 69.31 130 THR A CA 1
ATOM 994 C C . THR A 1 130 ? 30.480 -4.743 -10.517 1.00 69.31 130 THR A C 1
ATOM 996 O O . THR A 1 130 ? 30.124 -5.921 -10.524 1.00 69.31 130 THR A O 1
ATOM 999 N N . ARG A 1 131 ? 30.562 -4.054 -9.370 1.00 79.31 131 ARG A N 1
ATOM 1000 C CA . ARG A 1 131 ? 30.119 -4.587 -8.062 1.00 79.31 131 ARG A CA 1
ATOM 1001 C C . ARG A 1 131 ? 28.716 -4.145 -7.662 1.00 79.31 131 ARG A C 1
ATOM 1003 O O . ARG A 1 131 ? 28.175 -4.661 -6.687 1.00 79.31 131 ARG A O 1
ATOM 1010 N N . ILE A 1 132 ? 28.150 -3.186 -8.386 1.00 77.25 132 ILE A N 1
ATOM 1011 C CA . ILE A 1 132 ? 26.847 -2.584 -8.121 1.00 77.25 132 ILE A CA 1
ATOM 1012 C C . ILE A 1 132 ? 25.984 -2.836 -9.348 1.00 77.25 132 ILE A C 1
ATOM 1014 O O . ILE A 1 132 ? 26.430 -2.616 -10.472 1.00 77.25 132 ILE A O 1
ATOM 1018 N N . CYS A 1 133 ? 24.757 -3.298 -9.133 1.00 79.25 133 CYS A N 1
ATOM 1019 C CA . CYS A 1 133 ? 23.813 -3.479 -10.215 1.00 79.25 133 CYS A CA 1
ATOM 1020 C C . CYS A 1 133 ? 23.456 -2.119 -10.813 1.00 79.25 133 CYS A C 1
ATOM 1022 O O . CYS A 1 133 ? 22.881 -1.274 -10.124 1.00 79.25 133 CYS A O 1
ATOM 1024 N N . LEU A 1 134 ? 23.729 -1.944 -12.105 1.00 70.44 134 LEU A N 1
ATOM 1025 C CA . LEU A 1 134 ? 23.460 -0.698 -12.834 1.00 70.44 134 LEU A CA 1
ATOM 1026 C C . LEU A 1 134 ? 21.960 -0.370 -12.918 1.00 70.44 134 LEU A C 1
ATOM 1028 O O . LEU A 1 134 ? 21.590 0.755 -13.232 1.00 70.44 134 LEU A O 1
ATOM 1032 N N . TYR A 1 135 ? 21.101 -1.352 -12.622 1.00 63.78 135 TYR A N 1
ATOM 1033 C CA . TYR A 1 135 ? 19.649 -1.230 -12.718 1.00 63.78 135 TYR A CA 1
ATOM 1034 C C . TYR A 1 135 ? 18.952 -0.989 -11.372 1.00 63.78 135 TYR A C 1
ATOM 1036 O O . TYR A 1 135 ? 17.977 -0.249 -11.310 1.00 63.78 135 TYR A O 1
ATOM 1044 N N . CYS A 1 136 ? 19.415 -1.622 -10.287 1.00 66.19 136 CYS A N 1
ATOM 1045 C CA . CYS A 1 136 ? 18.742 -1.550 -8.980 1.00 66.19 136 CYS A CA 1
ATOM 1046 C C . CYS A 1 136 ? 19.630 -1.077 -7.823 1.00 66.19 136 CYS A C 1
ATOM 1048 O O . CYS A 1 136 ? 19.148 -0.977 -6.698 1.00 66.19 136 CYS A O 1
ATOM 1050 N N . GLY A 1 137 ? 20.919 -0.824 -8.062 1.00 70.62 137 GLY A N 1
ATOM 1051 C CA . GLY A 1 137 ? 21.855 -0.364 -7.034 1.00 70.62 137 GLY A CA 1
ATOM 1052 C C . GLY A 1 137 ? 22.253 -1.420 -5.998 1.00 70.62 137 GLY A C 1
ATOM 1053 O O . GLY A 1 137 ? 23.097 -1.146 -5.149 1.00 70.62 137 GLY A O 1
ATOM 1054 N N . ASN A 1 138 ? 21.698 -2.635 -6.059 1.00 78.12 138 ASN A N 1
ATOM 1055 C CA . ASN A 1 138 ? 22.112 -3.720 -5.175 1.00 78.12 138 ASN A CA 1
ATOM 1056 C C . ASN A 1 138 ? 23.531 -4.173 -5.505 1.00 78.12 138 ASN A C 1
ATOM 1058 O O . ASN A 1 138 ? 23.911 -4.291 -6.671 1.00 78.12 138 ASN A O 1
ATOM 1062 N N . THR A 1 139 ? 24.301 -4.486 -4.472 1.00 82.75 139 THR A N 1
ATOM 1063 C CA . THR A 1 139 ? 25.647 -5.022 -4.634 1.00 82.75 139 THR A CA 1
ATOM 1064 C C . THR A 1 139 ? 25.619 -6.492 -5.038 1.00 82.75 139 THR A C 1
ATOM 1066 O O . THR A 1 139 ? 24.693 -7.243 -4.708 1.00 82.75 139 THR A O 1
ATOM 1069 N N . ARG A 1 140 ? 26.653 -6.912 -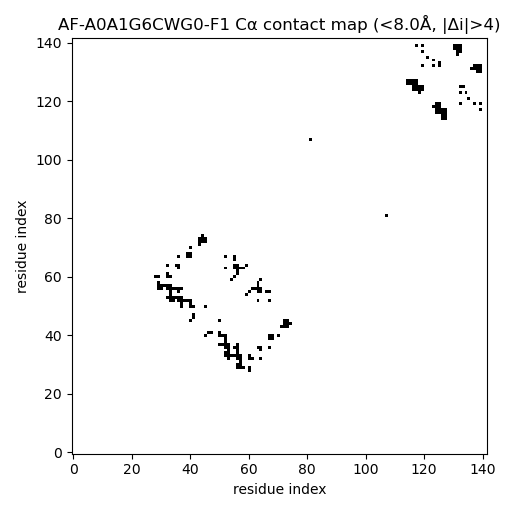5.773 1.00 75.88 140 ARG A N 1
ATOM 1070 C CA . ARG A 1 140 ? 26.898 -8.320 -6.090 1.00 75.88 140 ARG A CA 1
ATOM 1071 C C . ARG A 1 140 ? 27.036 -9.092 -4.778 1.00 75.88 140 ARG A C 1
ATOM 1073 O O . ARG A 1 140 ? 27.919 -8.787 -3.979 1.00 75.88 140 ARG A O 1
ATOM 1080 N N . ARG A 1 141 ? 26.154 -10.071 -4.555 1.00 66.00 141 ARG A N 1
ATOM 1081 C CA . ARG A 1 141 ? 26.284 -11.003 -3.428 1.00 66.00 141 ARG A CA 1
ATOM 1082 C C . ARG A 1 141 ? 27.516 -11.869 -3.703 1.00 66.00 141 ARG A C 1
ATOM 1084 O O . ARG A 1 141 ? 27.567 -12.515 -4.747 1.00 66.00 141 ARG A O 1
ATOM 1091 N N . SER A 1 142 ? 28.521 -11.750 -2.838 1.00 60.59 142 SER A N 1
ATOM 1092 C CA . SER A 1 142 ? 29.766 -12.527 -2.863 1.00 60.59 142 SER A CA 1
ATOM 1093 C C . SER A 1 142 ? 29.513 -13.989 -2.547 1.00 60.59 142 SER A C 1
ATOM 1095 O O . SER A 1 142 ? 28.740 -14.212 -1.585 1.00 60.59 142 SER A O 1
#